Protein AF-A0A397JDQ0-F1 (afdb_monomer_lite)

Sequence (122 aa):
MCIAEGKPRNVEIGYLQNIMQLESAYHTNKKKRTADQAFRSDDHYYLYGIFSTATEWNFIILSTDDLYCTSKSEYQINLSKTALKEDLESIRKGVKKVIGVIVGLLKDRVTACDEPESKRRL

Radius of gyration: 17.31 Å; chains: 1; bounding box: 38×32×52 Å

Secondary structure (DSSP, 8-state):
-EEEE--GGGHHHHHHHHHHHHHHHHHHHHTT--HHHHS-------EEEEEE-SSBEEEEEE-SS-EEEE-SS--B----TTHHHH-HHHHHHHHHHHHHHHHHHHHHHHHHHHS-TTSS--

Organism: NCBI:txid1348612

Foldseek 3Di:
DEEFEDAPVPQVVQVVVQVVVQVVVVVVVVVVDDPVRVPLPDQFDFTWTWYYPVFAIKIWTDTPVDIDIPDPGDQGADPDPVCVVPPVVSNVVSVVVVVVVVVVVVVVVVVVVPDDPVPPPD

Structure (mmCIF, N/CA/C/O backbone):
data_AF-A0A397JDQ0-F1
#
_entry.id   AF-A0A397JDQ0-F1
#
loop_
_atom_site.group_PDB
_atom_site.id
_atom_site.type_symbol
_atom_site.label_atom_id
_atom_site.label_alt_id
_atom_site.label_comp_id
_atom_site.label_asym_id
_atom_site.label_entity_id
_atom_site.label_seq_id
_atom_site.pdbx_PDB_ins_code
_atom_site.Cartn_x
_atom_site.Cartn_y
_atom_site.Cartn_z
_atom_site.occupancy
_atom_site.B_iso_or_equiv
_atom_site.auth_seq_id
_atom_site.auth_comp_id
_atom_site.auth_asym_id
_atom_site.auth_atom_id
_atom_site.pdbx_PDB_model_num
ATOM 1 N N . MET A 1 1 ? 8.734 -1.514 -3.526 1.00 85.81 1 MET A N 1
ATOM 2 C CA . MET A 1 1 ? 7.487 -1.148 -2.835 1.00 85.81 1 MET A CA 1
ATOM 3 C C . MET A 1 1 ? 7.814 -0.073 -1.816 1.00 85.81 1 MET A C 1
ATOM 5 O O . MET A 1 1 ? 8.849 -0.209 -1.174 1.00 85.81 1 MET A O 1
ATOM 9 N N . CYS A 1 2 ? 6.982 0.959 -1.685 1.00 89.06 2 CYS A N 1
ATOM 10 C CA . CYS A 1 2 ? 7.149 2.022 -0.684 1.00 89.06 2 CYS A CA 1
ATOM 11 C C . CYS A 1 2 ? 5.904 2.130 0.196 1.00 89.06 2 CYS A C 1
ATOM 13 O O . CYS A 1 2 ? 4.790 1.934 -0.284 1.00 89.06 2 CYS A O 1
ATOM 15 N N . ILE A 1 3 ? 6.091 2.456 1.474 1.00 89.50 3 ILE A N 1
ATOM 16 C CA . ILE A 1 3 ? 5.009 2.595 2.452 1.00 89.50 3 ILE A CA 1
ATOM 17 C C . ILE A 1 3 ? 5.098 3.992 3.057 1.00 89.50 3 ILE A C 1
ATOM 19 O O . ILE A 1 3 ? 6.170 4.394 3.500 1.00 89.50 3 ILE A O 1
ATOM 23 N N . ALA A 1 4 ? 3.985 4.720 3.065 1.00 90.06 4 ALA A N 1
ATOM 24 C CA . ALA A 1 4 ? 3.882 6.035 3.679 1.00 90.06 4 ALA A CA 1
ATOM 25 C C . ALA A 1 4 ? 2.670 6.105 4.608 1.00 90.06 4 ALA A C 1
ATOM 27 O O . ALA A 1 4 ? 1.619 5.522 4.335 1.00 90.06 4 ALA A O 1
ATOM 28 N N . GLU A 1 5 ? 2.822 6.858 5.690 1.00 89.06 5 GLU A N 1
ATOM 29 C CA . GLU A 1 5 ? 1.746 7.183 6.618 1.00 89.06 5 GLU A CA 1
ATOM 30 C C . GLU A 1 5 ? 1.403 8.671 6.496 1.00 89.06 5 GLU A C 1
ATOM 32 O O . GLU A 1 5 ? 2.292 9.514 6.359 1.00 89.06 5 GLU A O 1
ATOM 37 N N . GLY A 1 6 ? 0.117 9.008 6.549 1.00 87.06 6 GLY A N 1
ATOM 38 C CA . GLY A 1 6 ? -0.355 10.386 6.492 1.00 87.06 6 GLY A CA 1
ATOM 39 C C . GLY A 1 6 ? -1.543 10.639 7.403 1.00 87.06 6 GLY A C 1
ATOM 40 O O . GLY A 1 6 ? -2.173 9.736 7.942 1.00 87.06 6 GLY A O 1
ATOM 41 N N . LYS A 1 7 ? -1.871 11.916 7.583 1.00 87.31 7 LYS A N 1
ATOM 42 C CA . LYS A 1 7 ? -3.027 12.307 8.396 1.00 87.31 7 LYS A CA 1
ATOM 43 C C . LYS A 1 7 ? -4.317 12.121 7.586 1.00 87.31 7 LYS A C 1
ATOM 45 O O . LYS A 1 7 ? -4.316 12.511 6.419 1.00 87.31 7 LYS A O 1
ATOM 50 N N . PRO A 1 8 ? -5.437 11.692 8.201 1.00 81.38 8 PRO A N 1
ATOM 51 C CA . PRO A 1 8 ? -6.732 11.576 7.516 1.00 81.38 8 PRO A CA 1
ATOM 52 C C . PRO A 1 8 ? -7.184 12.853 6.790 1.00 81.38 8 PRO A C 1
ATOM 54 O O . PRO A 1 8 ? -7.791 12.796 5.732 1.00 81.38 8 PRO A O 1
ATOM 57 N N . ARG A 1 9 ? -6.838 14.031 7.326 1.00 83.69 9 ARG A N 1
ATOM 58 C CA . ARG A 1 9 ? -7.160 15.332 6.713 1.00 83.69 9 ARG A CA 1
ATOM 59 C C . ARG A 1 9 ? -6.297 15.712 5.498 1.00 83.69 9 ARG A C 1
ATOM 61 O O . ARG A 1 9 ? -6.633 16.659 4.806 1.00 83.69 9 ARG A O 1
ATOM 68 N N . ASN A 1 10 ? -5.187 15.006 5.267 1.00 84.81 10 ASN A N 1
ATOM 69 C CA . ASN A 1 10 ? -4.172 15.326 4.256 1.00 84.81 10 ASN A CA 1
ATOM 70 C C . ASN A 1 10 ? -3.832 14.090 3.401 1.00 84.81 10 ASN A C 1
ATOM 72 O O . ASN A 1 10 ? -2.665 13.833 3.102 1.00 84.81 10 ASN A O 1
ATOM 76 N N . VAL A 1 11 ? -4.844 13.300 3.049 1.00 83.38 11 VAL A N 1
ATOM 77 C CA . VAL A 1 11 ? -4.689 12.038 2.310 1.00 83.38 11 VAL A CA 1
ATOM 78 C C . VAL A 1 11 ? -3.960 12.239 0.977 1.00 83.38 11 VAL A C 1
ATOM 80 O O . VAL A 1 11 ? -3.022 11.504 0.684 1.00 83.38 11 VAL A O 1
ATOM 83 N N . GLU A 1 12 ? -4.303 13.282 0.219 1.00 85.56 12 GLU A N 1
ATOM 84 C CA . GLU A 1 12 ? -3.657 13.610 -1.064 1.00 85.56 12 GLU A CA 1
ATOM 85 C C . GLU A 1 12 ? -2.150 13.859 -0.927 1.00 85.56 12 GLU A C 1
ATOM 87 O O . GLU A 1 12 ? -1.355 13.337 -1.705 1.00 85.56 12 GLU A O 1
ATOM 92 N N . ILE A 1 13 ? -1.736 14.594 0.110 1.00 86.56 13 ILE A N 1
ATOM 93 C CA . ILE A 1 13 ? -0.312 14.833 0.392 1.00 86.56 13 ILE A CA 1
ATOM 94 C C . ILE A 1 13 ? 0.395 13.505 0.671 1.00 86.56 13 ILE A C 1
ATOM 96 O O . ILE A 1 13 ? 1.519 13.293 0.223 1.00 86.56 13 ILE A O 1
ATOM 100 N N . GLY A 1 14 ? -0.273 12.601 1.384 1.00 85.88 14 GLY A N 1
ATOM 101 C CA . GLY A 1 14 ? 0.242 11.272 1.670 1.00 85.88 14 GLY A CA 1
ATOM 102 C C . GLY A 1 14 ? 0.437 10.404 0.424 1.00 85.88 14 GLY A C 1
ATOM 103 O O . GLY A 1 14 ? 1.474 9.751 0.290 1.00 85.88 14 GLY A O 1
ATOM 104 N N . TYR A 1 15 ? -0.502 10.458 -0.525 1.00 85.25 15 TYR A N 1
ATOM 105 C CA . TYR A 1 15 ? -0.347 9.830 -1.841 1.00 85.25 15 TYR A CA 1
ATOM 106 C C . TYR A 1 15 ? 0.859 10.382 -2.597 1.00 85.25 15 TYR A C 1
ATOM 108 O O . TYR A 1 15 ? 1.712 9.612 -3.036 1.00 85.25 15 TYR A O 1
ATOM 116 N N . LEU A 1 16 ? 0.964 11.709 -2.706 1.00 88.38 16 LEU A N 1
ATOM 117 C CA . LEU A 1 16 ? 2.064 12.366 -3.415 1.00 88.38 16 LEU A CA 1
ATOM 118 C C . LEU A 1 16 ? 3.423 12.018 -2.799 1.00 88.38 16 LEU A C 1
ATOM 120 O O . LEU A 1 16 ? 4.366 11.695 -3.517 1.00 88.38 16 LEU A O 1
ATOM 124 N N . GLN A 1 17 ? 3.515 12.007 -1.468 1.00 88.94 17 GLN A N 1
ATOM 125 C CA . GLN A 1 17 ? 4.726 11.593 -0.762 1.00 88.94 17 GLN A CA 1
ATOM 126 C C . GLN A 1 17 ? 5.097 10.137 -1.058 1.00 88.94 17 GLN A C 1
ATOM 128 O O . GLN A 1 17 ? 6.274 9.847 -1.277 1.00 88.94 17 GLN A O 1
ATOM 133 N N . ASN A 1 18 ? 4.118 9.226 -1.091 1.00 90.12 18 ASN A N 1
ATOM 134 C CA . ASN A 1 18 ? 4.370 7.829 -1.433 1.00 90.12 18 ASN A CA 1
ATOM 135 C C . ASN A 1 18 ? 4.884 7.681 -2.873 1.00 90.12 18 ASN A C 1
ATOM 137 O O . ASN A 1 18 ? 5.878 6.989 -3.090 1.00 90.12 18 ASN A O 1
ATOM 141 N N . ILE A 1 19 ? 4.258 8.376 -3.829 1.00 88.06 19 ILE A N 1
ATOM 142 C CA . ILE A 1 19 ? 4.633 8.348 -5.250 1.00 88.06 19 ILE A CA 1
ATOM 143 C C . ILE A 1 19 ? 6.052 8.889 -5.445 1.00 88.06 19 ILE A C 1
ATOM 145 O O . ILE A 1 19 ? 6.889 8.200 -6.024 1.00 88.06 19 ILE A O 1
ATOM 149 N N . MET A 1 20 ? 6.374 10.056 -4.879 1.00 89.06 20 MET A N 1
ATOM 150 C CA . MET A 1 20 ? 7.719 10.641 -4.977 1.00 89.06 20 MET A CA 1
ATOM 151 C C . MET A 1 20 ? 8.803 9.709 -4.415 1.00 89.06 20 MET A C 1
ATOM 153 O O . MET A 1 20 ? 9.882 9.566 -4.997 1.00 89.06 20 MET A O 1
ATOM 157 N N . GLN A 1 21 ? 8.532 9.056 -3.280 1.00 89.44 21 GLN A N 1
ATOM 158 C CA . GLN A 1 21 ? 9.460 8.080 -2.702 1.00 89.44 21 GLN A CA 1
ATOM 159 C C . GLN A 1 21 ? 9.629 6.859 -3.609 1.00 89.44 21 GLN A C 1
ATOM 161 O O . GLN A 1 21 ? 10.749 6.377 -3.793 1.00 89.44 21 GLN A O 1
ATOM 166 N N . LEU A 1 22 ? 8.532 6.376 -4.188 1.00 87.44 22 LEU A N 1
ATOM 167 C CA . LEU A 1 22 ? 8.510 5.210 -5.061 1.00 87.44 22 LEU A CA 1
ATOM 168 C C . LEU A 1 22 ? 9.288 5.448 -6.360 1.00 87.44 22 LEU A C 1
ATOM 170 O O . LEU A 1 22 ? 10.115 4.613 -6.736 1.00 87.44 22 LEU A O 1
ATOM 174 N N . GLU A 1 23 ? 9.100 6.601 -6.999 1.00 86.06 23 GLU A N 1
ATOM 175 C CA . GLU A 1 23 ? 9.847 7.010 -8.193 1.00 86.06 23 GLU A CA 1
ATOM 176 C C . GLU A 1 23 ? 11.342 7.171 -7.906 1.00 86.06 23 GLU A C 1
ATOM 178 O O . GLU A 1 23 ? 12.185 6.668 -8.655 1.00 86.06 23 GLU A O 1
ATOM 183 N N . SER A 1 24 ? 11.695 7.831 -6.801 1.00 86.75 24 SER A N 1
ATOM 184 C CA . SER A 1 24 ? 13.095 8.017 -6.403 1.00 86.75 24 SER A CA 1
ATOM 185 C C . SER A 1 24 ? 13.791 6.678 -6.129 1.00 86.75 24 SER A C 1
ATOM 187 O O . SER A 1 24 ? 14.910 6.427 -6.603 1.00 86.75 24 SER A O 1
ATOM 189 N N . ALA A 1 25 ? 13.103 5.769 -5.431 1.00 84.38 25 ALA A N 1
ATOM 190 C CA . ALA A 1 25 ? 13.590 4.419 -5.176 1.00 84.38 25 ALA A CA 1
ATOM 191 C C . ALA A 1 25 ? 13.771 3.628 -6.479 1.00 84.38 25 ALA A C 1
ATOM 193 O O . ALA A 1 25 ? 14.783 2.945 -6.646 1.00 84.38 25 ALA A O 1
ATOM 194 N N . TYR A 1 26 ? 12.838 3.746 -7.427 1.00 81.31 26 TYR A N 1
ATOM 195 C CA . TYR A 1 26 ? 12.946 3.102 -8.734 1.00 81.31 26 TYR A CA 1
ATOM 196 C C . TYR A 1 26 ? 14.186 3.560 -9.504 1.00 81.31 26 TYR A C 1
ATOM 198 O O . TYR A 1 26 ? 14.987 2.719 -9.914 1.00 81.31 26 TYR A O 1
ATOM 206 N N . HIS A 1 27 ? 14.400 4.870 -9.640 1.00 80.50 27 HIS A N 1
ATOM 207 C CA . HIS A 1 27 ? 15.564 5.404 -10.352 1.00 80.50 27 HIS A CA 1
ATOM 208 C C . HIS A 1 27 ? 16.881 5.007 -9.679 1.00 80.50 27 HIS A C 1
ATOM 210 O O . HIS A 1 27 ? 17.837 4.617 -10.354 1.00 80.50 27 HIS A O 1
ATOM 216 N N . THR A 1 28 ? 16.930 5.055 -8.346 1.00 82.62 28 THR A N 1
ATOM 217 C CA . THR A 1 28 ? 18.112 4.650 -7.572 1.00 82.62 28 THR A CA 1
ATOM 218 C C . THR A 1 28 ? 18.425 3.169 -7.763 1.00 82.62 28 THR A C 1
ATOM 220 O O . THR A 1 28 ? 19.583 2.801 -7.959 1.00 82.62 28 T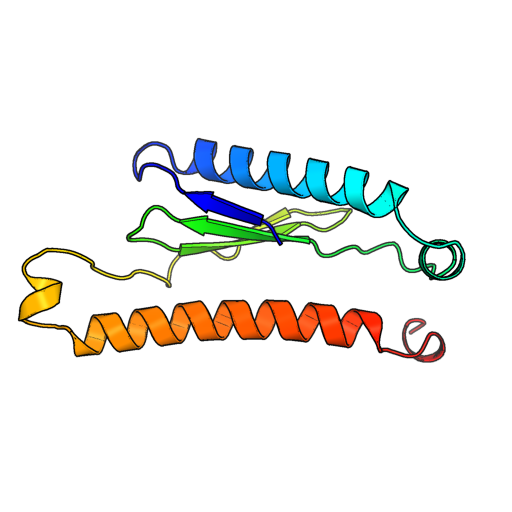HR A O 1
ATOM 223 N N . ASN A 1 29 ? 17.403 2.315 -7.757 1.00 78.38 29 ASN A N 1
ATOM 224 C CA . ASN A 1 29 ? 17.573 0.878 -7.948 1.00 78.38 29 ASN A CA 1
ATOM 225 C C . ASN A 1 29 ? 17.894 0.524 -9.402 1.00 78.38 29 ASN A C 1
ATOM 227 O O . ASN A 1 29 ? 18.710 -0.364 -9.631 1.00 78.38 29 ASN A O 1
ATOM 231 N N . LYS A 1 30 ? 17.334 1.242 -10.386 1.00 74.75 30 LYS A N 1
ATOM 232 C CA . LYS A 1 30 ? 17.657 1.066 -11.811 1.00 74.75 30 LYS A CA 1
ATOM 233 C C . LYS A 1 30 ? 19.149 1.273 -12.074 1.00 74.75 30 LYS A C 1
ATOM 235 O O . LYS A 1 30 ? 19.750 0.475 -12.780 1.00 74.75 30 LYS A O 1
ATOM 240 N N . LYS A 1 31 ? 19.766 2.277 -11.440 1.00 73.25 31 LYS A N 1
ATOM 241 C CA . LYS A 1 31 ? 21.216 2.540 -11.534 1.00 73.25 31 LYS A CA 1
ATOM 242 C C . LYS A 1 31 ? 22.093 1.427 -10.946 1.00 73.25 31 LYS A C 1
ATOM 244 O O . LYS A 1 31 ? 23.273 1.370 -11.263 1.00 73.25 31 LYS A O 1
ATOM 249 N N . LYS A 1 32 ? 21.537 0.570 -10.084 1.00 73.38 32 LYS A N 1
ATOM 250 C CA . LYS A 1 32 ? 22.243 -0.547 -9.435 1.00 73.38 32 LYS A CA 1
ATOM 251 C C . LYS A 1 32 ? 22.021 -1.893 -10.133 1.00 73.38 32 LYS A C 1
ATOM 253 O O . LYS A 1 32 ? 22.484 -2.911 -9.626 1.00 73.38 32 LYS A O 1
ATOM 258 N N . ARG A 1 33 ? 21.288 -1.920 -11.252 1.00 70.31 33 ARG A N 1
ATOM 259 C CA . ARG A 1 33 ? 21.006 -3.155 -11.992 1.00 70.31 33 ARG A CA 1
ATOM 260 C C . ARG A 1 33 ? 22.253 -3.682 -12.684 1.00 70.31 33 ARG A C 1
ATOM 262 O O . ARG A 1 33 ? 23.065 -2.912 -13.191 1.00 70.31 33 ARG A O 1
ATOM 269 N N . THR A 1 34 ? 22.370 -5.003 -12.729 1.00 69.44 34 THR A N 1
ATOM 270 C CA . THR A 1 34 ? 23.388 -5.673 -13.542 1.00 69.44 34 THR A CA 1
ATOM 271 C C . THR A 1 34 ? 23.026 -5.578 -15.025 1.00 69.44 34 THR A C 1
ATOM 273 O O . THR A 1 34 ? 21.864 -5.362 -15.376 1.00 69.44 34 THR A O 1
ATOM 276 N N . ALA A 1 35 ? 24.013 -5.757 -15.908 1.00 63.41 35 ALA A N 1
ATOM 277 C CA . ALA A 1 35 ? 23.796 -5.771 -17.355 1.00 63.41 35 ALA A CA 1
ATOM 278 C C . ALA A 1 35 ? 22.681 -6.762 -17.751 1.00 63.41 35 ALA A C 1
ATOM 280 O O . ALA A 1 35 ? 21.753 -6.389 -18.464 1.00 63.41 35 ALA A O 1
ATOM 281 N N . ASP A 1 36 ? 22.675 -7.963 -17.165 1.00 61.56 36 ASP A N 1
ATOM 282 C CA . ASP A 1 36 ? 21.653 -8.998 -17.398 1.00 61.56 36 ASP A CA 1
ATOM 283 C C . ASP A 1 36 ? 20.227 -8.590 -16.989 1.00 61.56 36 ASP A C 1
ATOM 285 O O . ASP A 1 36 ? 19.252 -9.144 -17.488 1.00 61.56 36 ASP A O 1
ATOM 289 N N . GLN A 1 37 ? 20.079 -7.631 -16.070 1.00 63.38 37 GLN A N 1
ATOM 290 C CA . GLN A 1 37 ? 18.784 -7.066 -15.672 1.00 63.38 37 GLN A CA 1
ATOM 291 C C . GLN A 1 37 ? 18.378 -5.868 -16.540 1.00 63.38 37 GLN A C 1
ATOM 293 O O . GLN A 1 37 ? 17.197 -5.536 -16.598 1.00 63.38 37 GLN A O 1
ATOM 298 N N . ALA A 1 38 ? 19.341 -5.198 -17.178 1.00 59.31 38 ALA A N 1
ATOM 299 C CA . ALA A 1 38 ? 19.103 -4.063 -18.066 1.00 59.31 38 ALA A CA 1
ATOM 300 C C . ALA A 1 38 ? 18.679 -4.500 -19.478 1.00 59.31 38 ALA A C 1
ATOM 302 O O . ALA A 1 38 ? 17.923 -3.783 -20.122 1.00 59.31 38 ALA A O 1
ATOM 303 N N . PHE A 1 39 ? 19.126 -5.677 -19.932 1.00 54.06 39 PHE A N 1
ATOM 304 C CA . PHE A 1 39 ? 18.759 -6.248 -21.236 1.00 54.06 39 PHE A CA 1
ATOM 305 C C . PHE A 1 39 ? 17.445 -7.053 -21.227 1.00 54.06 39 PHE A C 1
ATOM 307 O O . PHE A 1 39 ? 16.979 -7.456 -22.292 1.00 54.06 39 PHE A O 1
ATOM 314 N N . ARG A 1 40 ? 16.805 -7.245 -20.060 1.00 58.38 40 ARG A N 1
ATOM 315 C CA . ARG A 1 40 ? 15.439 -7.791 -19.953 1.00 58.38 40 ARG A CA 1
ATOM 316 C C . ARG A 1 40 ? 14.432 -6.720 -20.379 1.00 58.38 40 ARG A C 1
ATOM 318 O O . ARG A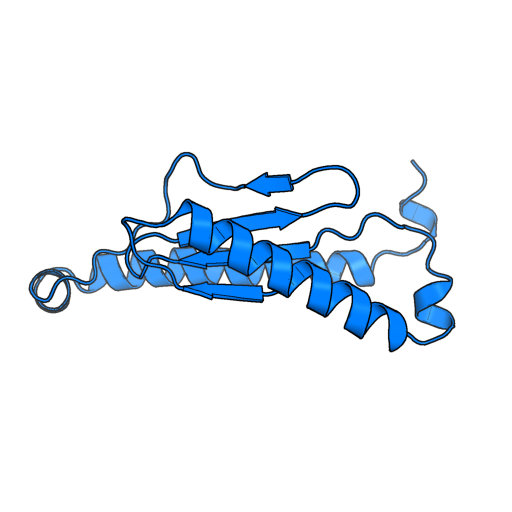 1 40 ? 13.905 -5.963 -19.571 1.00 58.38 40 ARG A O 1
ATOM 325 N N . SER A 1 41 ? 14.263 -6.657 -21.692 1.00 52.50 41 SER A N 1
ATOM 326 C CA . SER A 1 41 ? 13.502 -5.721 -22.524 1.00 52.50 41 SER A CA 1
ATOM 327 C C . SER A 1 41 ? 11.972 -5.805 -22.347 1.00 52.50 41 SER A C 1
ATOM 329 O O . SER A 1 41 ? 11.254 -5.943 -23.330 1.00 52.50 41 SER A O 1
ATOM 331 N N . ASP A 1 42 ? 11.447 -5.710 -21.127 1.00 53.38 42 ASP A N 1
ATOM 332 C CA . ASP A 1 42 ? 10.028 -5.372 -20.939 1.00 53.38 42 ASP A CA 1
ATOM 333 C C . ASP A 1 42 ? 9.906 -4.254 -19.907 1.00 53.38 42 ASP A C 1
ATOM 335 O O . ASP A 1 42 ? 10.006 -4.449 -18.695 1.00 53.38 42 ASP A O 1
ATOM 339 N N . ASP A 1 43 ? 9.737 -3.046 -20.434 1.00 54.97 43 ASP A N 1
ATOM 340 C CA . ASP A 1 43 ? 9.837 -1.768 -19.735 1.00 54.97 43 ASP A CA 1
ATOM 341 C C . ASP A 1 43 ? 8.619 -1.410 -18.866 1.00 54.97 43 ASP A C 1
ATOM 343 O O . ASP A 1 43 ? 8.587 -0.341 -18.255 1.00 54.97 43 ASP A O 1
ATOM 347 N N . HIS A 1 44 ? 7.646 -2.310 -18.724 1.00 55.81 44 HIS A N 1
ATOM 348 C CA . HIS A 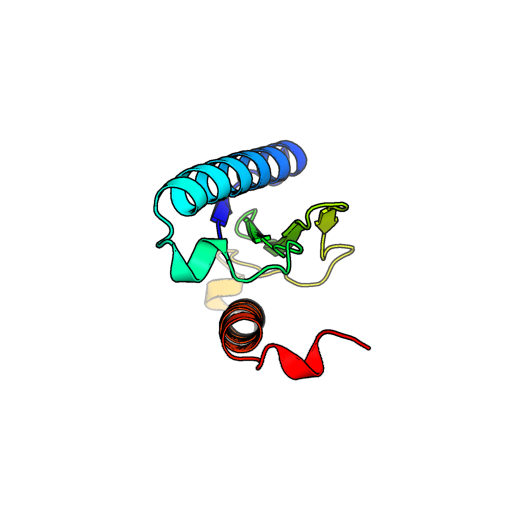1 44 ? 6.447 -2.079 -17.917 1.00 55.81 44 HIS A CA 1
ATOM 349 C C . HIS A 1 44 ? 6.714 -2.402 -16.438 1.00 55.81 44 HIS A C 1
ATOM 351 O O . HIS A 1 44 ? 6.384 -3.467 -15.909 1.00 55.81 44 HIS A O 1
ATOM 357 N N . TYR A 1 45 ? 7.356 -1.473 -15.728 1.00 68.50 45 TYR A N 1
ATOM 358 C CA . TYR A 1 45 ? 7.624 -1.619 -14.295 1.00 68.50 45 TYR A CA 1
ATOM 359 C C . TYR A 1 45 ? 6.402 -1.220 -13.448 1.00 68.50 45 TYR A C 1
ATOM 361 O O . TYR A 1 45 ? 6.251 -0.054 -13.107 1.00 68.50 45 TYR A O 1
ATOM 369 N N . TYR A 1 46 ? 5.591 -2.187 -13.001 1.00 76.50 46 TYR A N 1
ATOM 370 C CA . TYR A 1 46 ? 4.442 -1.950 -12.095 1.00 76.50 46 TYR A CA 1
ATOM 371 C C . TYR A 1 46 ? 4.826 -1.685 -10.631 1.00 76.50 46 TYR A C 1
ATOM 373 O O . TYR A 1 46 ? 4.797 -2.574 -9.780 1.00 76.50 46 TYR A O 1
ATOM 381 N N . LEU A 1 47 ? 5.311 -0.498 -10.283 1.00 83.56 47 LEU A N 1
ATOM 382 C CA . LEU A 1 47 ? 5.711 -0.132 -8.920 1.00 83.56 47 LEU A CA 1
ATOM 383 C C . LEU A 1 47 ? 4.526 -0.148 -7.945 1.00 83.56 47 LEU A C 1
ATOM 385 O O . LEU A 1 47 ? 3.507 0.486 -8.175 1.00 83.56 47 LEU A O 1
ATOM 389 N N . TYR A 1 48 ? 4.695 -0.838 -6.816 1.00 88.00 48 TYR A N 1
ATOM 390 C CA . TYR A 1 48 ? 3.670 -0.922 -5.776 1.00 88.00 48 TYR A CA 1
ATOM 391 C C . TYR A 1 48 ? 3.933 0.057 -4.632 1.00 88.00 48 TYR A C 1
ATOM 393 O O . TYR A 1 48 ? 5.043 0.105 -4.093 1.00 88.00 48 TYR A O 1
ATOM 401 N N . GLY A 1 49 ? 2.907 0.798 -4.235 1.00 89.81 49 GLY A N 1
ATOM 402 C CA . GLY A 1 49 ? 2.904 1.736 -3.119 1.00 89.81 49 GLY A CA 1
ATOM 403 C C . GLY A 1 49 ? 1.796 1.415 -2.119 1.00 89.81 49 GLY A C 1
ATOM 404 O O . GLY A 1 49 ? 0.757 0.866 -2.480 1.00 89.81 49 GLY A O 1
ATOM 405 N N . ILE A 1 50 ? 2.025 1.738 -0.850 1.00 91.00 50 ILE A N 1
ATOM 406 C CA . ILE A 1 50 ? 1.033 1.639 0.221 1.00 91.00 50 ILE A CA 1
ATOM 407 C C . ILE A 1 50 ? 0.969 2.984 0.930 1.00 91.00 50 ILE A C 1
ATOM 409 O O . ILE A 1 50 ? 1.981 3.474 1.431 1.00 91.00 50 ILE A O 1
ATOM 413 N N . PHE A 1 51 ? -0.224 3.552 1.014 1.00 89.44 51 PHE A N 1
ATOM 414 C CA . PHE A 1 51 ? -0.496 4.745 1.795 1.00 89.44 51 PHE A CA 1
ATOM 415 C C . PHE A 1 51 ? -1.514 4.431 2.895 1.00 89.44 51 PHE A C 1
ATOM 417 O O . PHE A 1 51 ? -2.570 3.863 2.617 1.00 89.44 51 PHE A O 1
ATOM 424 N N . SER A 1 52 ? -1.212 4.797 4.142 1.00 88.94 52 SER A N 1
ATOM 425 C CA . SER A 1 52 ? -2.098 4.550 5.283 1.00 88.94 52 SER A CA 1
ATOM 426 C C . SER A 1 52 ? -2.357 5.805 6.110 1.00 88.94 52 SER A C 1
ATOM 428 O O . SER A 1 52 ? -1.463 6.620 6.326 1.00 88.94 52 SER A O 1
ATOM 430 N N . THR A 1 53 ? -3.579 5.934 6.625 1.00 88.06 53 THR A N 1
ATOM 431 C CA . THR A 1 53 ? -3.949 6.915 7.661 1.00 88.06 53 THR A CA 1
ATOM 432 C C . THR A 1 53 ? -4.023 6.287 9.055 1.00 88.06 53 THR A C 1
ATOM 434 O O . THR A 1 53 ? -4.707 6.800 9.940 1.00 88.06 53 THR A O 1
ATOM 437 N N . ALA A 1 54 ? -3.359 5.139 9.229 1.00 83.88 54 ALA A N 1
ATOM 438 C CA . ALA A 1 54 ? -3.503 4.164 10.313 1.00 83.88 54 ALA A CA 1
ATOM 439 C C . ALA A 1 54 ? -4.847 3.415 10.307 1.00 83.88 54 ALA A C 1
ATOM 441 O O . ALA A 1 54 ? -4.869 2.197 10.494 1.00 83.88 54 ALA A O 1
ATOM 442 N N . THR A 1 55 ? -5.957 4.109 10.052 1.00 83.62 55 THR A N 1
ATOM 443 C CA . THR A 1 55 ? -7.296 3.500 10.002 1.00 83.62 55 THR A CA 1
ATOM 444 C C . THR A 1 55 ? -7.724 3.091 8.605 1.00 83.62 55 THR A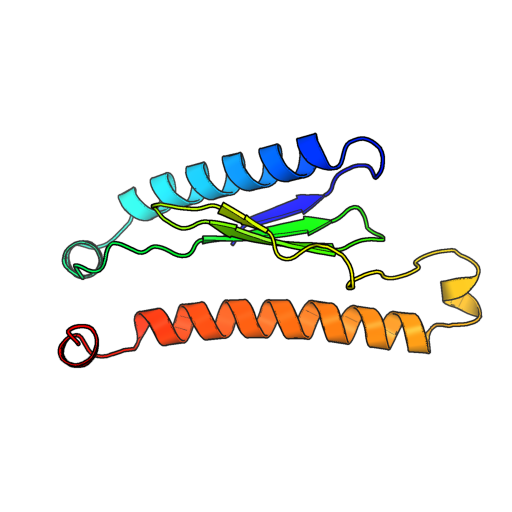 C 1
ATOM 446 O O . THR A 1 55 ? -8.525 2.173 8.473 1.00 83.62 55 THR A O 1
ATOM 449 N N . GLU A 1 56 ? -7.201 3.733 7.565 1.00 87.44 56 GLU A N 1
ATOM 450 C CA . GLU A 1 56 ? -7.503 3.408 6.172 1.00 87.44 56 GLU A CA 1
ATOM 451 C C . GLU A 1 56 ? -6.225 3.034 5.434 1.00 87.44 56 GLU A C 1
ATOM 453 O O . GLU A 1 56 ? -5.191 3.674 5.619 1.00 87.44 56 GLU A O 1
ATOM 458 N N . TRP A 1 57 ? -6.307 2.012 4.588 1.00 88.38 57 TRP A N 1
ATOM 459 C CA . TRP A 1 57 ? -5.192 1.499 3.803 1.00 88.38 57 TRP A CA 1
ATOM 460 C C . TRP A 1 57 ? -5.508 1.610 2.319 1.00 88.38 57 TRP A C 1
ATOM 462 O O . TRP A 1 57 ? -6.535 1.125 1.846 1.00 88.38 57 TRP A O 1
ATOM 472 N N . ASN A 1 58 ? -4.596 2.231 1.585 1.00 87.31 58 ASN A N 1
ATOM 473 C CA . ASN A 1 58 ? -4.700 2.460 0.157 1.00 87.31 58 ASN A CA 1
ATOM 474 C C . ASN A 1 58 ? -3.500 1.816 -0.528 1.00 87.31 58 ASN A C 1
ATOM 476 O O . ASN A 1 58 ? -2.360 2.019 -0.102 1.00 87.31 58 ASN A O 1
ATOM 480 N N . PHE A 1 59 ? -3.751 1.055 -1.588 1.00 88.00 59 PHE A N 1
ATOM 481 C CA . PHE A 1 59 ? -2.695 0.448 -2.390 1.00 88.00 59 PHE A CA 1
ATOM 482 C C . PHE A 1 59 ? -2.632 1.142 -3.744 1.00 88.00 59 PHE A C 1
ATOM 484 O O . PHE A 1 59 ? -3.645 1.529 -4.324 1.00 88.00 59 PHE A O 1
ATOM 491 N N . ILE A 1 60 ? -1.414 1.350 -4.216 1.00 86.50 60 ILE A N 1
ATOM 492 C CA . ILE A 1 60 ? -1.109 2.136 -5.403 1.00 86.50 60 ILE A CA 1
ATOM 493 C C . ILE A 1 60 ? -0.291 1.249 -6.328 1.00 86.50 60 ILE A C 1
ATOM 495 O O . ILE A 1 60 ? 0.649 0.583 -5.888 1.00 86.50 60 ILE A O 1
ATOM 499 N N . ILE A 1 61 ? -0.636 1.258 -7.605 1.00 86.81 61 ILE A N 1
ATOM 500 C CA . ILE A 1 61 ? 0.129 0.642 -8.677 1.00 86.81 61 ILE A CA 1
ATOM 501 C C . ILE A 1 61 ? 0.510 1.764 -9.637 1.00 86.81 61 ILE A C 1
ATOM 503 O O . ILE A 1 61 ? -0.350 2.404 -10.230 1.00 86.81 61 ILE A O 1
ATOM 507 N N . LEU A 1 62 ? 1.802 2.019 -9.774 1.00 82.75 62 LEU A N 1
ATOM 508 C CA . LEU A 1 62 ? 2.352 2.974 -10.724 1.00 82.75 62 LEU A CA 1
ATOM 509 C C . LEU A 1 62 ? 3.010 2.189 -11.856 1.00 82.75 62 LEU A C 1
ATOM 511 O O . LEU A 1 62 ? 3.903 1.382 -11.611 1.00 82.75 62 LEU A O 1
ATOM 515 N N . SER A 1 63 ? 2.555 2.408 -13.078 1.00 78.69 63 SER A N 1
ATOM 516 C CA . SER A 1 63 ? 3.187 1.899 -14.295 1.00 78.69 63 SER A CA 1
ATOM 517 C C . SER A 1 63 ? 3.939 3.028 -15.005 1.00 78.69 63 SER A C 1
ATOM 519 O O . SER A 1 63 ? 3.953 4.162 -14.530 1.00 78.69 63 SER A O 1
ATOM 521 N N . THR A 1 64 ? 4.592 2.717 -16.123 1.00 70.69 64 THR A N 1
ATOM 522 C CA . THR A 1 64 ? 5.231 3.719 -16.990 1.00 70.69 64 THR A CA 1
ATOM 523 C C . THR A 1 64 ? 4.246 4.737 -17.547 1.00 70.69 64 THR A C 1
ATOM 525 O O . THR A 1 64 ? 4.623 5.892 -17.728 1.00 70.69 64 THR A O 1
ATOM 528 N N . ASP A 1 65 ? 3.004 4.314 -17.774 1.00 68.75 65 ASP A N 1
ATOM 529 C CA . ASP A 1 65 ? 2.026 5.084 -18.540 1.00 68.75 65 ASP A CA 1
ATOM 530 C C . ASP A 1 65 ? 0.868 5.589 -17.673 1.00 68.75 65 ASP A C 1
ATOM 532 O O . ASP A 1 65 ? 0.283 6.622 -17.976 1.00 68.75 65 ASP A O 1
ATOM 536 N N . ASP A 1 66 ? 0.591 4.921 -16.549 1.00 74.69 66 ASP A N 1
ATOM 537 C CA . ASP A 1 66 ? -0.582 5.196 -15.719 1.00 74.69 66 ASP A CA 1
ATOM 538 C C . ASP A 1 66 ? -0.354 4.976 -14.215 1.00 74.69 66 ASP A C 1
ATOM 540 O O . ASP A 1 66 ? 0.367 4.067 -13.780 1.00 74.69 66 ASP A O 1
ATOM 544 N N . LEU A 1 67 ? -1.077 5.766 -13.415 1.00 76.69 67 LEU A N 1
ATOM 545 C CA . LEU A 1 67 ? -1.235 5.602 -11.971 1.00 76.69 67 LEU A CA 1
ATOM 546 C C . LEU A 1 67 ? -2.599 4.970 -11.666 1.00 76.69 67 LEU A C 1
ATOM 548 O O . LEU A 1 67 ? -3.642 5.612 -11.786 1.00 76.69 67 LEU A O 1
ATOM 552 N N . TYR A 1 68 ? -2.585 3.738 -11.175 1.00 75.75 68 TYR A N 1
ATOM 553 C CA . TYR A 1 68 ? -3.770 3.034 -10.706 1.00 75.75 68 TYR A CA 1
ATOM 554 C C . TYR A 1 68 ? -3.806 3.051 -9.178 1.00 75.75 68 TYR A C 1
ATOM 556 O O . TYR A 1 68 ? -3.010 2.398 -8.505 1.00 75.75 68 TYR A O 1
ATOM 564 N N . CYS A 1 69 ? -4.754 3.786 -8.601 1.00 71.69 69 CYS A N 1
ATOM 565 C CA . CYS A 1 69 ? -5.035 3.693 -7.173 1.00 71.69 69 CYS A CA 1
ATOM 566 C C . CYS A 1 69 ? -6.125 2.649 -6.932 1.00 71.69 69 CYS A C 1
ATOM 568 O O . CYS A 1 69 ? -7.225 2.748 -7.478 1.00 71.69 69 CYS A O 1
ATOM 570 N N . THR A 1 70 ? -5.864 1.676 -6.065 1.00 66.31 70 THR A N 1
ATOM 571 C CA . THR A 1 70 ? -6.900 0.757 -5.600 1.00 66.31 70 THR A CA 1
ATOM 572 C C . THR A 1 70 ? -7.642 1.384 -4.417 1.00 66.31 70 THR A C 1
ATOM 574 O O . THR A 1 70 ? -7.602 0.859 -3.304 1.00 66.31 70 THR A O 1
ATOM 577 N N . SER A 1 71 ? -8.322 2.517 -4.594 1.00 57.56 71 SER A N 1
ATOM 578 C CA . SER A 1 71 ? -9.341 2.880 -3.604 1.00 57.56 71 SER A CA 1
ATOM 579 C C . SER A 1 71 ? -10.475 3.743 -4.145 1.00 57.56 71 SER A C 1
ATOM 581 O O . SER A 1 71 ? -10.345 4.932 -4.415 1.00 57.56 71 SER A O 1
ATOM 583 N N . LYS A 1 72 ? -11.653 3.110 -4.192 1.00 54.56 72 LYS A N 1
ATOM 584 C CA . LYS A 1 72 ? -12.930 3.776 -3.907 1.00 54.56 72 LYS A CA 1
ATOM 585 C C . LYS A 1 72 ? -13.504 3.403 -2.525 1.00 54.56 72 LYS A C 1
ATOM 587 O O . LYS A 1 72 ? -14.246 4.210 -1.986 1.00 54.56 72 LYS A O 1
ATOM 592 N N . SER A 1 73 ? -13.117 2.269 -1.923 1.00 58.78 73 SER A N 1
ATOM 593 C CA . SER A 1 73 ? -13.127 1.933 -0.472 1.00 58.78 73 SER A CA 1
ATOM 594 C C . SER A 1 73 ? -12.857 0.423 -0.293 1.00 58.78 73 SER A C 1
ATOM 596 O O . SER A 1 73 ? -13.050 -0.300 -1.263 1.00 58.78 73 SER A O 1
ATOM 598 N N . GLU A 1 74 ? -12.370 -0.033 0.889 1.00 61.34 74 GLU A N 1
ATOM 599 C CA . GLU A 1 74 ? -12.646 -1.362 1.524 1.00 61.34 74 GLU A CA 1
ATOM 600 C C . GLU A 1 74 ? -11.621 -1.864 2.579 1.00 61.34 74 GLU A C 1
ATOM 602 O O . GLU A 1 74 ? -11.872 -2.882 3.239 1.00 61.34 74 GLU A O 1
ATOM 607 N N . TYR A 1 75 ? -10.470 -1.209 2.769 1.00 76.75 75 TYR A N 1
ATOM 608 C CA . TYR A 1 75 ? -9.456 -1.650 3.746 1.00 76.75 75 TYR A CA 1
ATOM 609 C C . TYR A 1 75 ? -9.363 -0.681 4.922 1.00 76.75 75 TYR A C 1
ATOM 611 O O . TYR A 1 75 ? -8.400 0.072 5.062 1.00 76.75 75 TYR A O 1
ATOM 619 N N . GLN A 1 76 ? -10.391 -0.697 5.769 1.00 84.50 76 GLN A N 1
ATOM 620 C CA . GLN A 1 76 ? -10.403 0.048 7.022 1.00 84.50 76 GLN A CA 1
ATOM 621 C C . GLN A 1 76 ? -10.193 -0.888 8.213 1.00 84.50 76 GLN A C 1
ATOM 623 O O . GLN A 1 76 ? -10.769 -1.975 8.275 1.00 84.50 76 GLN A O 1
ATOM 628 N N . ILE A 1 77 ? -9.371 -0.458 9.165 1.00 86.38 77 ILE A N 1
ATOM 629 C CA . ILE A 1 77 ? -9.160 -1.135 10.444 1.00 86.38 77 ILE A CA 1
ATOM 630 C C . ILE A 1 77 ? -9.460 -0.116 11.538 1.00 86.38 77 ILE A C 1
ATOM 632 O O . ILE A 1 77 ? -8.760 0.886 11.678 1.00 86.38 77 ILE A O 1
ATOM 636 N N . ASN A 1 78 ? -10.509 -0.362 12.321 1.00 82.69 78 ASN A N 1
ATOM 637 C CA . ASN A 1 78 ? -10.827 0.491 13.457 1.00 82.69 78 ASN A CA 1
ATOM 638 C C . ASN A 1 78 ? -9.877 0.177 14.620 1.00 82.69 78 ASN A C 1
ATOM 640 O O . ASN A 1 78 ? -9.967 -0.880 15.236 1.00 82.69 78 ASN A O 1
ATOM 644 N N . LEU A 1 79 ? -8.966 1.103 14.912 1.00 82.56 79 LEU A N 1
ATOM 645 C CA . LEU A 1 79 ? -7.972 0.975 15.983 1.00 82.56 79 LEU A CA 1
ATOM 646 C C . LEU A 1 79 ? -8.343 1.787 17.235 1.00 82.56 79 LEU A C 1
ATOM 648 O O . LEU A 1 79 ? -7.470 2.152 18.025 1.00 82.56 79 LEU A O 1
ATOM 652 N N . SER A 1 80 ? -9.625 2.116 17.428 1.00 84.00 80 SER A N 1
ATOM 653 C CA . SER A 1 80 ? -10.061 2.836 18.625 1.00 84.00 80 SER A CA 1
ATOM 654 C C . SER A 1 80 ? -9.776 2.031 19.901 1.00 84.00 80 SER A C 1
ATOM 656 O O . SER A 1 80 ? -9.744 0.799 19.913 1.00 84.00 80 SER A O 1
ATOM 658 N N . LYS A 1 81 ? -9.600 2.736 21.026 1.00 82.81 81 LYS A N 1
ATOM 659 C CA . LYS A 1 81 ? -9.364 2.092 22.331 1.00 82.81 81 LYS A CA 1
ATOM 660 C C . LYS A 1 81 ? -10.494 1.141 22.741 1.00 82.81 81 LYS A C 1
ATOM 662 O O . LYS A 1 81 ? -10.228 0.194 23.474 1.00 82.81 81 LYS A O 1
ATOM 667 N N . THR A 1 82 ? -11.729 1.409 22.313 1.00 84.44 82 THR A N 1
ATOM 668 C CA . THR A 1 82 ? -12.886 0.542 22.574 1.00 84.44 82 THR A CA 1
ATOM 669 C C . THR A 1 82 ? -12.862 -0.683 21.667 1.00 84.44 82 THR A C 1
ATOM 671 O O . THR A 1 82 ? -12.960 -1.797 22.169 1.00 84.44 82 THR A O 1
ATOM 674 N N . ALA A 1 83 ? -12.581 -0.509 20.370 1.00 81.75 83 ALA A N 1
ATOM 675 C CA . ALA A 1 83 ? -12.462 -1.615 19.419 1.00 81.75 83 ALA A CA 1
ATOM 676 C C . ALA A 1 83 ? -11.371 -2.619 19.825 1.00 81.75 83 ALA A C 1
ATOM 678 O O . ALA A 1 83 ? -11.574 -3.824 19.737 1.00 81.75 83 ALA A O 1
ATOM 679 N N . LEU A 1 84 ? -10.243 -2.147 20.366 1.00 82.88 84 LEU A N 1
ATOM 680 C CA . LEU A 1 84 ? -9.174 -3.024 20.865 1.00 82.88 84 LEU A CA 1
ATOM 681 C C . LEU A 1 84 ? -9.594 -3.911 22.048 1.00 82.88 84 LEU A C 1
ATOM 683 O O . LEU A 1 84 ? -8.964 -4.939 22.285 1.00 82.88 84 LEU A O 1
ATOM 687 N N . LYS A 1 85 ? -10.624 -3.513 22.801 1.00 84.12 85 LYS A N 1
ATOM 688 C CA . LYS A 1 85 ? -11.136 -4.265 23.956 1.00 84.12 85 LYS A CA 1
ATOM 689 C C . LYS A 1 85 ? -12.337 -5.135 23.607 1.00 84.12 85 LYS A C 1
ATOM 691 O O . LYS A 1 85 ? -12.472 -6.221 24.155 1.00 84.12 85 LYS A O 1
ATOM 696 N N . GLU A 1 86 ? -13.201 -4.639 22.731 1.00 85.19 86 GLU A N 1
ATOM 697 C CA . GLU A 1 86 ? -14.527 -5.210 22.476 1.00 85.19 86 GLU A CA 1
ATOM 698 C C . GLU A 1 86 ? -14.597 -5.971 21.148 1.00 85.19 86 GLU A C 1
ATOM 700 O O . GLU A 1 86 ? -15.449 -6.840 20.992 1.00 85.19 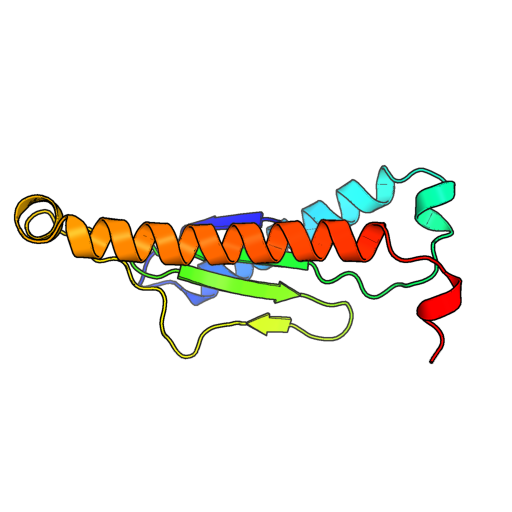86 GLU A O 1
ATOM 705 N N . ASP A 1 87 ? -13.695 -5.685 20.203 1.00 86.25 87 ASP A N 1
ATOM 706 C CA . ASP A 1 87 ? -13.789 -6.156 18.817 1.00 86.25 87 ASP A CA 1
ATOM 707 C C . ASP A 1 87 ? -12.421 -6.553 18.223 1.00 86.25 87 ASP A C 1
ATOM 709 O O . ASP A 1 87 ? -12.067 -6.263 17.074 1.00 86.25 87 ASP A O 1
ATOM 713 N N . LEU A 1 88 ? -11.613 -7.247 19.031 1.00 87.62 88 LEU A N 1
ATOM 714 C CA . LEU A 1 88 ? -10.277 -7.701 18.634 1.00 87.62 88 LEU A CA 1
ATOM 715 C C . LEU A 1 88 ? -10.308 -8.628 17.404 1.00 87.62 88 LEU A C 1
ATOM 717 O O . LEU A 1 88 ? -9.391 -8.597 16.579 1.00 87.62 88 LEU A O 1
ATOM 721 N N . GLU A 1 89 ? -11.359 -9.437 17.254 1.00 89.81 89 GLU A N 1
ATOM 722 C CA . GLU A 1 89 ? -11.503 -10.349 16.115 1.00 89.81 89 GLU A CA 1
ATOM 723 C C . GLU A 1 89 ? -11.699 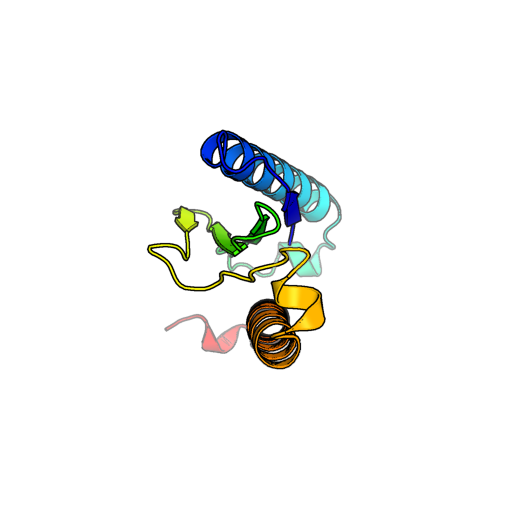-9.603 14.789 1.00 89.81 89 GLU A C 1
ATOM 725 O O . GLU A 1 89 ? -11.082 -9.972 13.782 1.00 89.81 89 GLU A O 1
ATOM 730 N N . SER A 1 90 ? -12.460 -8.505 14.766 1.00 87.69 90 SER A N 1
ATOM 731 C CA . SER A 1 90 ? -12.583 -7.685 13.553 1.00 87.69 90 SER A CA 1
ATOM 732 C C . SER A 1 90 ? -11.269 -6.993 13.206 1.00 87.69 90 SER A C 1
ATOM 734 O O . SER A 1 90 ? -10.894 -6.954 12.030 1.00 87.69 90 SER A O 1
ATOM 736 N N . ILE A 1 91 ? -10.510 -6.537 14.209 1.00 89.62 91 ILE A N 1
ATOM 737 C CA . ILE A 1 91 ? -9.160 -5.989 14.005 1.00 89.62 91 ILE A CA 1
ATOM 738 C C . ILE A 1 91 ? -8.247 -7.052 13.391 1.00 89.62 91 ILE A C 1
ATOM 740 O O . ILE A 1 91 ? -7.607 -6.803 12.367 1.00 89.62 91 ILE A O 1
ATOM 744 N N . ARG A 1 92 ? -8.226 -8.266 13.950 1.00 90.06 92 ARG A N 1
ATOM 745 C CA . ARG A 1 92 ? -7.428 -9.384 13.429 1.00 90.06 92 ARG A CA 1
ATOM 746 C C . ARG A 1 92 ? -7.804 -9.726 11.988 1.00 90.06 92 ARG A C 1
ATOM 748 O O . ARG A 1 92 ? -6.917 -9.947 11.160 1.00 90.06 92 ARG A O 1
ATOM 755 N N . LYS A 1 93 ? -9.100 -9.744 11.668 1.00 90.38 93 LYS A N 1
ATOM 756 C CA . LYS A 1 93 ? -9.608 -9.975 10.307 1.00 90.38 93 LYS A CA 1
ATOM 757 C C . LYS A 1 93 ? -9.158 -8.873 9.345 1.00 90.38 93 LYS A C 1
ATOM 759 O O . LYS A 1 93 ? -8.695 -9.190 8.249 1.00 90.38 93 LYS A O 1
ATOM 764 N N . GLY A 1 94 ? -9.236 -7.609 9.761 1.00 89.50 94 GLY A N 1
ATOM 765 C CA . GLY A 1 94 ? -8.770 -6.459 8.985 1.00 89.50 94 GLY A CA 1
ATOM 766 C C . GLY A 1 94 ? -7.267 -6.515 8.704 1.00 89.50 94 GLY A C 1
ATOM 767 O O . GLY A 1 94 ? -6.852 -6.434 7.548 1.00 89.50 94 GLY A O 1
ATOM 768 N N . VAL A 1 95 ? -6.454 -6.771 9.734 1.00 90.25 95 VAL A N 1
ATOM 769 C CA . VAL A 1 95 ? -4.996 -6.939 9.603 1.00 90.25 95 VAL A CA 1
ATOM 770 C C . VAL A 1 95 ? -4.661 -8.098 8.664 1.00 90.25 95 VAL A C 1
ATOM 772 O O . VAL A 1 95 ? -3.837 -7.946 7.764 1.00 90.25 95 VAL A O 1
ATOM 775 N N . LYS A 1 96 ? -5.335 -9.246 8.810 1.00 92.81 96 LYS A N 1
ATOM 776 C CA . LYS A 1 96 ? -5.143 -10.400 7.920 1.00 92.81 96 LYS A CA 1
ATOM 777 C C . LYS A 1 96 ? -5.481 -10.061 6.465 1.00 92.81 96 LYS A C 1
ATOM 779 O O . LYS A 1 96 ? -4.755 -10.495 5.573 1.00 92.81 96 LYS A O 1
ATOM 784 N N . LYS A 1 97 ? -6.541 -9.277 6.220 1.00 90.81 97 LYS A N 1
ATOM 785 C CA . LYS A 1 97 ? -6.925 -8.808 4.876 1.00 90.81 97 LYS A CA 1
ATOM 786 C C . LYS A 1 97 ? -5.818 -7.930 4.274 1.00 90.81 97 LYS A C 1
ATOM 788 O O . LYS A 1 97 ? -5.368 -8.219 3.170 1.00 90.81 97 LYS A O 1
ATOM 793 N N . VAL A 1 98 ? -5.323 -6.931 5.014 1.00 89.94 98 VAL A N 1
ATOM 794 C CA . VAL A 1 98 ? -4.234 -6.036 4.563 1.00 89.94 98 VAL A CA 1
ATOM 795 C C . VAL A 1 98 ? -2.947 -6.811 4.274 1.00 89.94 98 VAL A C 1
ATOM 797 O O . VAL A 1 98 ? -2.384 -6.674 3.190 1.00 89.94 98 VAL A O 1
ATOM 800 N N . ILE A 1 99 ? -2.507 -7.677 5.192 1.00 92.12 99 ILE A N 1
ATOM 801 C CA . ILE A 1 99 ? -1.310 -8.511 4.985 1.00 92.12 99 ILE A CA 1
ATOM 802 C C . ILE A 1 99 ? -1.490 -9.427 3.769 1.00 92.12 99 ILE A C 1
ATOM 804 O O . ILE A 1 99 ? -0.555 -9.591 2.989 1.00 92.12 99 ILE A O 1
ATOM 808 N N . GLY A 1 100 ? -2.685 -9.989 3.568 1.00 92.56 100 GLY A N 1
ATOM 809 C CA . GLY A 1 100 ? -2.998 -10.811 2.399 1.00 92.56 100 GLY A CA 1
ATOM 810 C C . GLY A 1 100 ? -2.780 -10.074 1.076 1.00 92.56 100 GLY A C 1
ATOM 811 O O . GLY A 1 100 ? -2.160 -10.632 0.171 1.00 92.56 100 GLY A O 1
ATOM 812 N N . VAL A 1 101 ? -3.209 -8.810 0.986 1.00 89.81 101 VAL A N 1
ATOM 813 C CA . VAL A 1 101 ? -2.958 -7.961 -0.193 1.00 89.81 101 VAL A CA 1
ATOM 814 C C . VAL A 1 101 ? -1.463 -7.724 -0.382 1.00 89.81 101 VAL A C 1
ATOM 816 O O . VAL A 1 101 ? -0.956 -7.942 -1.478 1.00 89.81 101 VAL A O 1
ATOM 819 N N . ILE A 1 102 ? -0.734 -7.355 0.678 1.00 90.00 102 ILE A N 1
ATOM 820 C CA . ILE A 1 102 ? 0.721 -7.126 0.610 1.00 90.00 102 ILE A CA 1
ATOM 821 C C . ILE A 1 102 ? 1.442 -8.375 0.095 1.00 90.00 102 ILE A C 1
ATOM 823 O O . ILE A 1 102 ? 2.271 -8.282 -0.806 1.00 90.00 102 ILE A O 1
ATOM 827 N N . VAL A 1 103 ? 1.097 -9.554 0.620 1.00 92.56 103 VAL A N 1
ATOM 828 C CA . VAL A 1 103 ? 1.656 -10.831 0.158 1.00 92.56 103 VAL A CA 1
ATOM 829 C C . VAL A 1 103 ? 1.320 -11.082 -1.313 1.00 92.56 103 VAL A C 1
ATOM 831 O O . VAL A 1 103 ? 2.192 -11.532 -2.053 1.00 92.56 103 VAL A O 1
ATOM 834 N N . GLY A 1 104 ? 0.096 -10.778 -1.753 1.00 89.88 104 GLY A N 1
ATOM 835 C CA . GLY A 1 104 ? -0.303 -10.861 -3.161 1.00 89.88 104 GLY A CA 1
ATOM 836 C C . GLY A 1 104 ? 0.556 -9.979 -4.069 1.00 89.88 104 GLY A C 1
ATOM 837 O O . GLY A 1 104 ? 1.123 -10.479 -5.036 1.00 89.88 104 GLY A O 1
ATOM 838 N N . LEU A 1 105 ? 0.741 -8.706 -3.704 1.00 87.06 105 LEU A N 1
ATOM 839 C CA . LEU A 1 105 ? 1.578 -7.752 -4.446 1.00 87.06 105 LEU A CA 1
ATOM 840 C C . LEU A 1 105 ? 3.054 -8.181 -4.499 1.00 87.06 105 LEU A C 1
ATOM 842 O O . LEU A 1 105 ? 3.732 -7.991 -5.506 1.00 87.06 105 LEU A O 1
ATOM 846 N N . LEU A 1 106 ? 3.574 -8.763 -3.414 1.00 86.88 106 LEU A N 1
ATOM 847 C CA . LEU A 1 106 ? 4.943 -9.283 -3.382 1.00 86.88 106 LEU A CA 1
ATOM 848 C C . LEU A 1 106 ? 5.102 -10.521 -4.270 1.00 86.88 106 LEU A C 1
ATOM 850 O O . LEU A 1 106 ? 6.097 -10.622 -4.983 1.00 86.88 106 LEU A O 1
ATOM 854 N N . LYS A 1 107 ? 4.132 -11.443 -4.251 1.00 87.19 107 LYS A N 1
ATOM 855 C CA . LYS A 1 107 ? 4.137 -12.631 -5.117 1.00 87.19 107 LYS A CA 1
ATOM 856 C C . LYS A 1 107 ? 4.091 -12.251 -6.589 1.00 87.19 107 LYS A C 1
ATOM 858 O O . LYS A 1 107 ? 4.899 -12.772 -7.347 1.00 87.19 107 LYS A O 1
ATOM 863 N N . ASP A 1 108 ? 3.215 -11.317 -6.949 1.00 83.12 108 ASP A N 1
ATOM 864 C CA . ASP A 1 108 ? 3.111 -10.786 -8.308 1.00 83.12 108 ASP A CA 1
ATOM 865 C C . ASP A 1 108 ? 4.465 -10.262 -8.824 1.00 83.12 108 ASP A C 1
ATOM 867 O O . ASP A 1 108 ? 4.906 -10.616 -9.919 1.00 83.12 108 ASP A O 1
ATOM 871 N N . ARG A 1 109 ? 5.206 -9.515 -7.988 1.00 78.31 109 ARG A N 1
ATOM 872 C CA . ARG A 1 109 ? 6.553 -9.049 -8.355 1.00 78.31 109 ARG A CA 1
ATOM 873 C C . ARG A 1 109 ? 7.563 -10.161 -8.571 1.00 78.31 109 ARG A C 1
ATOM 875 O O . ARG A 1 109 ? 8.430 -10.001 -9.424 1.00 78.31 109 ARG A O 1
ATOM 882 N N . VAL A 1 110 ? 7.496 -11.234 -7.791 1.00 78.06 110 VAL A N 1
ATOM 883 C CA . VAL A 1 110 ? 8.399 -12.377 -7.960 1.00 78.06 110 VAL A CA 1
ATOM 884 C C . VAL A 1 110 ? 8.066 -13.107 -9.261 1.00 78.06 110 VAL A C 1
ATOM 886 O O . VAL A 1 110 ? 8.954 -13.332 -10.076 1.00 78.06 110 VAL A O 1
ATOM 889 N N . THR A 1 111 ? 6.786 -13.373 -9.529 1.00 73.25 111 THR A N 1
ATOM 890 C CA . THR A 1 111 ? 6.360 -14.076 -10.749 1.00 73.25 111 THR A CA 1
ATOM 891 C C . THR A 1 111 ? 6.645 -13.284 -12.024 1.00 73.25 111 THR A C 1
ATOM 893 O O . THR A 1 111 ? 7.094 -13.863 -13.011 1.00 73.25 111 THR A O 1
ATOM 896 N N . ALA A 1 112 ? 6.488 -11.958 -11.995 1.00 64.94 112 ALA A N 1
ATOM 897 C CA . ALA A 1 112 ? 6.862 -11.087 -13.110 1.00 64.94 112 ALA A CA 1
ATOM 898 C C . ALA A 1 112 ? 8.380 -11.087 -13.399 1.00 64.94 112 ALA A C 1
ATOM 900 O O . ALA A 1 112 ? 8.802 -10.716 -14.493 1.00 64.94 112 ALA A O 1
ATOM 901 N N . CYS A 1 113 ? 9.226 -11.509 -12.455 1.00 58.62 113 CYS A N 1
ATOM 902 C CA . CYS A 1 113 ? 10.665 -11.676 -12.680 1.00 58.62 113 CYS A CA 1
ATOM 903 C C . CYS A 1 113 ? 11.031 -13.064 -13.241 1.00 58.62 113 CYS A C 1
ATOM 905 O O . CYS A 1 113 ? 12.027 -13.167 -13.958 1.00 58.62 113 CYS A O 1
ATOM 907 N N . ASP A 1 114 ? 10.228 -14.094 -12.952 1.00 56.31 114 ASP A N 1
ATOM 908 C CA . ASP A 1 114 ? 10.528 -15.505 -13.255 1.00 56.31 114 ASP A CA 1
ATOM 909 C C . ASP A 1 114 ? 9.944 -16.006 -14.592 1.00 56.31 114 ASP A C 1
ATOM 911 O O . ASP A 1 114 ? 10.295 -17.090 -15.064 1.00 56.31 114 ASP A O 1
ATOM 915 N N . GLU A 1 115 ? 9.053 -15.244 -15.229 1.00 51.47 115 GLU A N 1
ATOM 916 C CA . GLU A 1 115 ? 8.480 -15.619 -16.526 1.00 51.47 115 GLU A CA 1
ATOM 917 C C . GLU A 1 115 ? 9.538 -15.673 -17.654 1.00 51.47 115 GLU A C 1
ATOM 919 O O . GLU A 1 115 ? 10.306 -14.719 -17.816 1.00 51.47 115 GLU A O 1
ATOM 924 N N . PRO A 1 116 ? 9.567 -16.742 -18.477 1.00 49.97 116 PRO A N 1
ATOM 925 C CA . PRO A 1 116 ? 10.502 -16.857 -19.593 1.00 49.97 116 PRO A CA 1
ATOM 926 C C . PRO A 1 116 ? 10.158 -15.884 -20.733 1.00 49.97 116 PRO A C 1
ATOM 928 O O . PRO A 1 116 ? 8.994 -15.738 -21.111 1.00 49.97 116 PRO A O 1
ATOM 931 N N . GLU A 1 117 ? 11.193 -15.289 -21.337 1.00 52.94 117 GLU A N 1
ATOM 932 C CA . GLU A 1 117 ? 11.119 -14.267 -22.404 1.00 52.94 117 GLU A CA 1
ATOM 933 C C . GLU A 1 117 ? 10.250 -14.662 -23.615 1.00 52.94 117 GLU A C 1
ATOM 935 O O . GLU A 1 117 ? 9.761 -13.802 -24.344 1.00 52.94 117 GLU A O 1
ATOM 940 N N . SER A 1 118 ? 10.020 -15.958 -23.833 1.00 51.91 118 SER A N 1
ATOM 941 C CA . SER A 1 118 ? 9.276 -16.485 -24.981 1.00 51.91 118 SER A CA 1
ATOM 942 C C . SER A 1 118 ? 7.751 -16.411 -24.859 1.00 51.91 118 SER A C 1
ATOM 944 O O . SER A 1 118 ? 7.070 -16.649 -25.853 1.00 51.91 118 SER A O 1
ATOM 946 N N . LYS A 1 119 ? 7.198 -16.094 -23.679 1.00 47.12 119 LYS A N 1
ATOM 947 C CA . LYS A 1 119 ? 5.737 -16.029 -23.463 1.00 47.12 119 LYS A CA 1
ATOM 948 C C . LYS A 1 119 ? 5.168 -14.616 -23.338 1.00 47.12 119 LYS A C 1
ATOM 950 O O . LYS A 1 119 ? 3.954 -14.475 -23.319 1.00 47.12 119 LYS A O 1
ATOM 955 N N . ARG A 1 120 ? 6.020 -13.587 -23.298 1.00 49.88 120 ARG A N 1
ATOM 956 C CA . ARG A 1 120 ? 5.602 -12.177 -23.159 1.00 49.88 120 ARG A CA 1
ATOM 957 C C . ARG A 1 120 ? 5.333 -11.463 -24.485 1.00 49.88 120 ARG A C 1
ATOM 959 O O . ARG A 1 120 ? 4.931 -10.309 -24.493 1.00 49.88 120 ARG A O 1
ATOM 966 N N . ARG A 1 121 ? 5.535 -12.154 -25.612 1.00 41.16 121 ARG A N 1
ATOM 967 C CA . ARG A 1 121 ? 5.195 -11.677 -26.959 1.00 41.16 121 ARG A CA 1
ATOM 968 C C . ARG A 1 121 ? 3.958 -12.406 -27.476 1.00 41.16 121 ARG A C 1
ATOM 970 O O . ARG A 1 121 ? 4.099 -13.312 -28.293 1.00 41.16 121 ARG A O 1
ATOM 977 N N . LEU A 1 122 ? 2.780 -12.044 -26.983 1.00 34.97 122 LEU A N 1
ATOM 978 C CA . LEU A 1 122 ? 1.494 -12.331 -27.626 1.00 34.97 122 LEU A CA 1
ATOM 979 C C . LEU A 1 122 ? 0.497 -11.235 -27.263 1.00 34.97 122 LEU A C 1
ATOM 981 O O . LEU A 1 122 ? 0.379 -10.946 -26.054 1.00 34.97 122 LEU A O 1
#

pLDDT: mean 78.2, std 13.49, range [34.97, 92.81]